Protein AF-A0A8S2LA57-F1 (afdb_monomer_lite)

pLDDT: mean 95.07, std 7.64, range [47.47, 98.31]

Radius of gyration: 15.42 Å; chains: 1; bounding box: 40×24×42 Å

Sequence (90 aa):
KNDMLDEARLFYKENDYELKIISEFDENYISNDAIRWYTRESFLYRLLNKALRTENIDIIFKFRFFIVDLYNQLKQEHIKFIHSLSSNNN

Structure (mmCIF, N/CA/C/O backbone):
data_AF-A0A8S2LA57-F1
#
_entry.id   AF-A0A8S2LA57-F1
#
loop_
_atom_site.group_PDB
_atom_site.id
_atom_site.type_symbol
_atom_site.label_atom_id
_atom_site.label_alt_id
_atom_site.label_comp_id
_atom_site.label_asym_id
_atom_site.label_entity_id
_atom_site.label_seq_id
_atom_site.pdbx_PDB_ins_code
_atom_site.Cartn_x
_atom_site.Cartn_y
_atom_site.Cartn_z
_atom_site.occupancy
_atom_site.B_iso_or_equiv
_atom_site.auth_seq_id
_atom_site.auth_comp_id
_atom_site.auth_asym_id
_atom_site.auth_atom_id
_atom_site.pdbx_PDB_model_num
ATOM 1 N N . LYS A 1 1 ? -6.503 -8.046 -2.338 1.00 82.38 1 LYS A N 1
ATOM 2 C CA . LYS A 1 1 ? -6.827 -6.633 -2.032 1.00 82.38 1 LYS A CA 1
ATOM 3 C C . LYS A 1 1 ? -7.688 -6.540 -0.771 1.00 82.38 1 LYS A C 1
ATOM 5 O O . LYS A 1 1 ? -7.190 -5.995 0.198 1.00 82.38 1 LYS A O 1
ATOM 10 N N . ASN A 1 2 ? -8.888 -7.131 -0.737 1.00 94.00 2 ASN A N 1
ATOM 11 C CA . ASN A 1 2 ? -9.809 -7.031 0.412 1.00 94.00 2 ASN A CA 1
ATOM 12 C C . ASN A 1 2 ? -9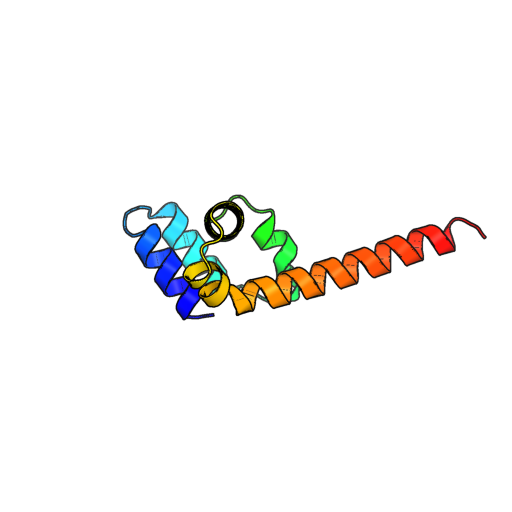.191 -7.492 1.746 1.00 94.00 2 ASN A C 1
ATOM 14 O O . ASN A 1 2 ? -9.179 -6.702 2.678 1.00 94.00 2 ASN A O 1
ATOM 18 N N . ASP A 1 3 ? -8.535 -8.662 1.793 1.00 95.94 3 ASP A N 1
ATOM 19 C CA . ASP A 1 3 ? -7.883 -9.161 3.023 1.00 95.94 3 ASP A CA 1
ATOM 20 C C . ASP A 1 3 ? -6.913 -8.147 3.663 1.00 95.94 3 ASP A C 1
ATOM 22 O O . ASP A 1 3 ? -6.821 -8.036 4.882 1.00 95.94 3 ASP A O 1
ATOM 26 N N . MET A 1 4 ? -6.169 -7.407 2.833 1.00 96.75 4 MET A N 1
ATOM 27 C CA . MET A 1 4 ? -5.228 -6.375 3.276 1.00 96.75 4 MET A CA 1
ATOM 28 C C . MET A 1 4 ? -5.958 -5.167 3.864 1.00 96.75 4 MET A C 1
ATOM 30 O O . MET A 1 4 ? -5.526 -4.614 4.872 1.00 96.75 4 MET A O 1
ATOM 34 N N . LEU A 1 5 ? -7.042 -4.738 3.213 1.00 97.69 5 LEU A N 1
ATOM 35 C CA . LEU A 1 5 ? -7.814 -3.572 3.632 1.00 97.69 5 LEU A CA 1
ATOM 36 C C . LEU A 1 5 ? -8.582 -3.853 4.916 1.00 97.69 5 LEU A C 1
ATOM 38 O O . LEU A 1 5 ? -8.623 -2.992 5.787 1.00 97.69 5 LEU A O 1
ATOM 42 N N . ASP A 1 6 ? -9.132 -5.053 5.063 1.00 97.69 6 ASP A N 1
ATOM 43 C CA . ASP A 1 6 ? -9.848 -5.449 6.273 1.00 97.69 6 ASP A CA 1
ATOM 44 C C . ASP A 1 6 ? -8.893 -5.543 7.467 1.00 97.69 6 ASP A C 1
ATOM 46 O O . ASP A 1 6 ? -9.192 -5.018 8.540 1.00 97.69 6 ASP A O 1
ATOM 50 N N . GLU A 1 7 ? -7.694 -6.101 7.263 1.00 97.19 7 GLU A N 1
ATOM 51 C CA . GLU A 1 7 ? -6.629 -6.095 8.271 1.00 97.19 7 GLU A CA 1
ATOM 52 C C . GLU A 1 7 ? -6.216 -4.668 8.659 1.00 97.19 7 GLU A C 1
ATOM 54 O O . GLU A 1 7 ? -6.101 -4.347 9.842 1.00 97.19 7 GLU A O 1
ATOM 59 N N . ALA A 1 8 ? -6.031 -3.786 7.672 1.00 97.19 8 ALA A N 1
ATOM 60 C CA . ALA A 1 8 ? -5.657 -2.398 7.919 1.00 97.19 8 ALA A CA 1
ATOM 61 C C . ALA A 1 8 ? -6.757 -1.629 8.668 1.00 97.19 8 ALA A C 1
ATOM 63 O O . ALA A 1 8 ? -6.459 -0.926 9.634 1.00 97.19 8 ALA A O 1
ATOM 64 N N . ARG A 1 9 ? -8.027 -1.792 8.271 1.00 98.12 9 ARG A N 1
ATOM 65 C CA . ARG A 1 9 ? -9.190 -1.182 8.939 1.00 98.12 9 ARG A CA 1
ATOM 66 C C . ARG A 1 9 ? -9.324 -1.677 10.372 1.00 98.12 9 ARG A C 1
ATOM 68 O O . ARG A 1 9 ? -9.593 -0.874 11.257 1.00 98.12 9 ARG A O 1
ATOM 75 N N . LEU A 1 10 ? -9.095 -2.968 10.618 1.00 97.38 10 LEU A N 1
ATOM 76 C CA . LEU A 1 10 ? -9.118 -3.530 11.967 1.00 97.38 10 LEU A CA 1
ATOM 77 C C . LEU A 1 10 ? -7.993 -2.955 12.837 1.00 97.38 10 LEU A C 1
ATOM 79 O O . LEU A 1 10 ? -8.242 -2.560 13.977 1.00 97.38 10 LEU A O 1
ATOM 83 N N . PHE A 1 11 ? -6.773 -2.874 12.298 1.00 96.06 11 PHE A N 1
ATOM 84 C CA . PHE A 1 11 ? -5.614 -2.332 13.010 1.00 96.06 11 PHE A CA 1
ATOM 85 C C . PHE A 1 11 ? -5.781 -0.845 13.354 1.00 96.06 11 PHE A C 1
ATOM 87 O O . PHE A 1 11 ? -5.390 -0.411 14.437 1.00 96.06 11 PHE A O 1
ATOM 94 N N . TYR A 1 12 ? -6.380 -0.070 12.447 1.00 96.94 12 TYR A N 1
ATOM 95 C CA . TYR A 1 12 ? -6.563 1.378 12.567 1.00 96.94 12 TYR A CA 1
ATOM 96 C C . TYR A 1 12 ? -7.998 1.798 12.904 1.00 96.94 12 TYR A C 1
ATOM 98 O O . TYR A 1 12 ? -8.367 2.946 12.674 1.00 96.94 12 TYR A O 1
ATOM 106 N N . LYS A 1 13 ? -8.809 0.907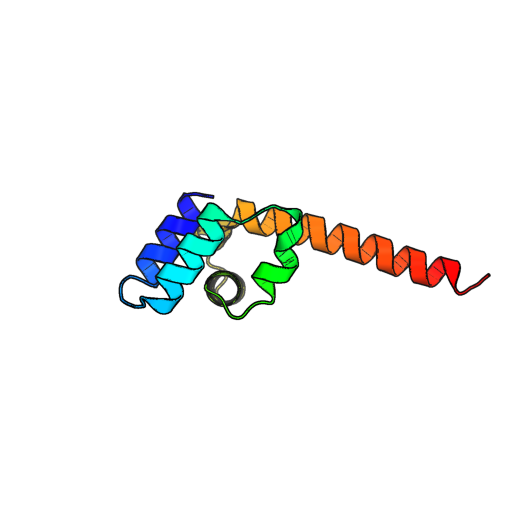 13.483 1.00 97.06 13 LYS A N 1
ATOM 107 C CA . LYS A 1 13 ? -10.245 1.142 13.725 1.00 97.06 13 LYS A CA 1
ATOM 108 C C . LYS A 1 13 ? -10.571 2.395 14.561 1.00 97.06 13 LYS A C 1
ATOM 110 O O . LYS A 1 13 ? -11.693 2.876 14.501 1.00 97.06 13 LYS A O 1
ATOM 115 N N . GLU A 1 14 ? -9.612 2.902 15.339 1.00 97.50 14 GLU A N 1
ATOM 116 C CA . GLU A 1 14 ? -9.746 4.102 16.190 1.00 97.50 14 GLU A CA 1
ATOM 117 C C . GLU A 1 14 ? -8.946 5.304 15.651 1.00 97.50 14 GLU A C 1
ATOM 119 O O . GLU A 1 14 ? -8.770 6.306 16.339 1.00 97.50 14 GLU A O 1
ATOM 124 N N . ASN A 1 15 ? -8.411 5.204 14.431 1.00 96.69 15 ASN A N 1
ATOM 125 C CA . ASN A 1 15 ? -7.607 6.241 13.799 1.00 96.69 15 ASN A CA 1
ATOM 126 C C . ASN A 1 15 ? -8.277 6.720 12.504 1.00 96.69 15 ASN A C 1
ATOM 128 O O . ASN A 1 15 ? -7.985 6.231 11.413 1.00 96.69 15 ASN A O 1
ATOM 132 N N . ASP A 1 16 ? -9.145 7.724 12.631 1.00 96.94 16 ASP A N 1
ATOM 133 C CA . ASP A 1 16 ? -9.907 8.303 11.515 1.00 96.94 16 ASP A CA 1
ATOM 134 C C . ASP A 1 16 ? -9.028 8.811 10.366 1.00 96.94 16 ASP A C 1
ATOM 136 O O . ASP A 1 16 ? -9.438 8.784 9.204 1.00 96.94 16 ASP A O 1
ATOM 140 N N . TYR A 1 17 ? -7.818 9.287 10.671 1.00 95.25 17 TYR A N 1
ATOM 141 C CA . TYR A 1 17 ? -6.875 9.742 9.653 1.00 95.25 17 TYR A CA 1
ATOM 142 C C . TYR A 1 17 ? -6.405 8.574 8.781 1.00 95.25 17 TYR A C 1
ATOM 144 O O . TYR A 1 17 ? -6.478 8.646 7.555 1.00 95.25 17 TYR A O 1
ATOM 152 N N . GLU A 1 18 ? -6.004 7.465 9.399 1.00 96.25 18 GLU A N 1
ATOM 153 C CA . GLU A 1 18 ? -5.602 6.262 8.667 1.00 96.25 18 GLU A CA 1
ATOM 154 C C . GLU A 1 18 ? -6.774 5.618 7.935 1.00 96.25 18 GLU A C 1
ATOM 156 O O . GLU A 1 18 ? -6.610 5.192 6.795 1.00 96.25 18 GLU A O 1
ATOM 161 N N . LEU A 1 19 ? -7.969 5.606 8.533 1.00 97.88 19 LEU A N 1
ATOM 162 C CA . LEU A 1 19 ? -9.173 5.099 7.872 1.00 97.88 19 LEU A CA 1
ATOM 163 C C . LEU A 1 19 ? -9.480 5.867 6.579 1.00 97.88 19 LEU A C 1
ATOM 165 O O . LEU A 1 19 ? -9.800 5.244 5.568 1.00 97.88 19 LEU A O 1
ATOM 169 N N . LYS A 1 20 ? -9.303 7.196 6.564 1.00 97.69 20 LYS A N 1
ATOM 170 C CA . LYS A 1 20 ? -9.436 8.003 5.338 1.00 97.69 20 LYS A CA 1
ATOM 171 C C . LYS A 1 20 ? -8.402 7.629 4.281 1.00 97.69 20 LYS A C 1
ATOM 173 O O . LYS A 1 20 ? -8.760 7.503 3.115 1.00 97.69 20 LYS A O 1
ATOM 178 N N . ILE A 1 21 ? -7.146 7.414 4.673 1.00 97.44 21 ILE A N 1
ATOM 179 C CA . ILE A 1 21 ? -6.085 6.990 3.744 1.00 97.44 21 ILE A CA 1
ATOM 180 C C . ILE A 1 21 ? -6.367 5.586 3.193 1.00 97.44 21 ILE A C 1
ATOM 182 O O . ILE A 1 21 ? -6.121 5.328 2.016 1.00 97.44 21 ILE A O 1
ATOM 186 N N . ILE A 1 22 ? -6.897 4.677 4.016 1.00 97.88 22 ILE A N 1
ATOM 187 C CA . ILE A 1 22 ? -7.287 3.332 3.576 1.00 97.88 22 ILE A CA 1
ATOM 188 C C . ILE A 1 22 ? -8.416 3.414 2.541 1.00 97.88 22 ILE A C 1
ATOM 190 O O . ILE A 1 22 ? -8.345 2.724 1.525 1.00 97.88 22 ILE A O 1
ATOM 194 N N . SER A 1 23 ? -9.422 4.267 2.753 1.00 97.94 23 SER A N 1
ATOM 195 C CA . SER A 1 23 ? -10.481 4.502 1.760 1.00 97.94 23 SER A CA 1
ATOM 196 C C . SER A 1 23 ? -9.941 5.149 0.481 1.00 97.94 23 SER A C 1
ATOM 198 O O . SER A 1 23 ? -10.255 4.684 -0.609 1.00 97.94 23 SER A O 1
ATOM 200 N N . GLU A 1 24 ? -9.057 6.147 0.600 1.00 97.75 24 GLU A N 1
ATOM 201 C CA . GLU A 1 24 ? -8.387 6.778 -0.548 1.00 97.75 24 GLU A CA 1
ATOM 202 C C . GLU A 1 24 ? -7.625 5.741 -1.383 1.00 97.75 24 GLU A C 1
ATOM 204 O O . GLU A 1 24 ? -7.704 5.750 -2.612 1.00 97.75 24 GLU A O 1
ATOM 209 N N . PHE A 1 25 ? -6.909 4.831 -0.721 1.00 97.38 25 PHE A N 1
ATOM 210 C CA . PHE A 1 25 ? -6.226 3.729 -1.382 1.00 97.38 25 PHE A CA 1
ATOM 211 C C . PHE A 1 25 ? -7.219 2.779 -2.059 1.00 97.38 25 PHE A C 1
ATOM 213 O O . PHE A 1 25 ? -7.004 2.380 -3.199 1.00 97.38 25 PHE A O 1
ATOM 220 N N . ASP A 1 26 ? -8.302 2.397 -1.382 1.00 97.50 26 ASP A N 1
ATOM 221 C CA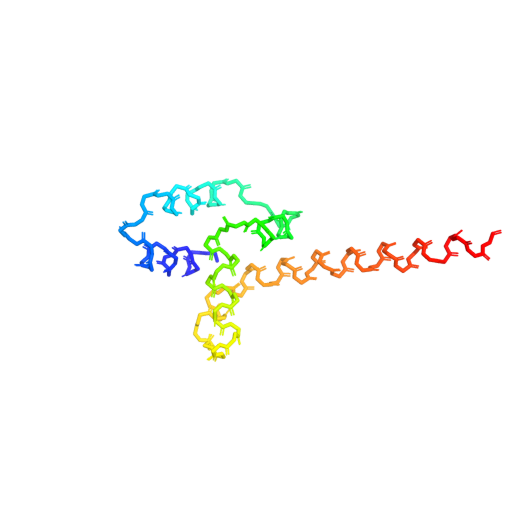 . ASP A 1 26 ? -9.279 1.459 -1.940 1.00 97.50 26 ASP A CA 1
ATOM 222 C C . ASP A 1 26 ? -9.907 1.989 -3.240 1.00 97.50 26 ASP A C 1
ATOM 224 O O . ASP A 1 26 ? -10.022 1.247 -4.219 1.00 97.50 26 ASP A O 1
ATOM 228 N N . GLU A 1 27 ? -10.223 3.282 -3.270 1.00 97.50 27 GLU A N 1
ATOM 229 C CA . GLU A 1 27 ? -10.860 3.956 -4.403 1.00 97.50 27 GLU A CA 1
ATOM 230 C C . GLU A 1 27 ? -9.888 4.276 -5.546 1.00 97.50 27 GLU A C 1
ATOM 232 O O . GLU A 1 27 ? -10.243 4.117 -6.713 1.00 97.50 27 GLU A O 1
ATOM 237 N N . ASN A 1 28 ? -8.665 4.718 -5.230 1.00 96.38 28 ASN A N 1
ATOM 238 C CA . ASN A 1 28 ? -7.780 5.354 -6.216 1.00 96.38 28 ASN A CA 1
ATOM 239 C C . ASN A 1 28 ? -6.528 4.541 -6.563 1.00 96.38 28 ASN A C 1
ATOM 241 O O . ASN A 1 28 ? -5.757 4.950 -7.433 1.00 96.38 28 ASN A O 1
ATOM 245 N N . TYR A 1 29 ? -6.269 3.421 -5.884 1.00 97.62 29 TYR A N 1
ATOM 246 C CA . TYR A 1 29 ? -5.052 2.655 -6.130 1.00 97.62 29 TYR A CA 1
ATOM 247 C C . TYR A 1 29 ? -5.027 2.009 -7.519 1.00 97.62 29 TYR A C 1
ATOM 249 O O . TYR A 1 29 ? -5.927 1.257 -7.895 1.00 97.62 29 TYR A O 1
ATOM 257 N N . ILE A 1 30 ? -3.911 2.217 -8.219 1.00 96.81 30 ILE A N 1
ATOM 258 C CA . ILE A 1 30 ? -3.517 1.484 -9.422 1.00 96.81 30 ILE A CA 1
ATOM 259 C C . ILE A 1 30 ? -2.106 0.914 -9.238 1.00 96.81 30 ILE A C 1
ATOM 261 O O . ILE A 1 30 ? -1.275 1.500 -8.542 1.00 96.81 30 ILE A O 1
ATOM 265 N N . SER A 1 31 ? -1.803 -0.206 -9.896 1.00 96.44 31 SER A N 1
ATOM 266 C CA . SER A 1 31 ? -0.533 -0.935 -9.726 1.00 96.44 31 SER A CA 1
ATOM 267 C C . SER A 1 31 ? 0.711 -0.090 -10.037 1.00 96.44 31 SER A C 1
ATOM 269 O O . SER A 1 31 ? 1.754 -0.270 -9.414 1.00 96.44 31 SER A O 1
ATOM 271 N N . ASN A 1 32 ? 0.601 0.879 -10.954 1.00 95.62 32 ASN A N 1
ATOM 272 C CA . ASN A 1 32 ? 1.692 1.795 -11.313 1.00 95.62 32 ASN A CA 1
ATOM 273 C C . ASN A 1 32 ? 2.003 2.854 -10.239 1.00 95.62 32 ASN A C 1
ATOM 275 O O . ASN A 1 32 ? 2.958 3.608 -10.398 1.00 95.62 32 ASN A O 1
ATOM 279 N N . ASP A 1 33 ? 1.247 2.899 -9.141 1.00 96.06 33 ASP A N 1
ATOM 280 C CA . ASP A 1 33 ? 1.487 3.806 -8.016 1.00 96.06 33 ASP A CA 1
ATOM 281 C C . ASP A 1 33 ? 2.043 3.087 -6.775 1.00 96.06 33 ASP A C 1
ATOM 283 O O . ASP A 1 33 ? 2.173 3.703 -5.715 1.00 96.06 33 ASP A O 1
ATOM 287 N N . ALA A 1 34 ? 2.371 1.794 -6.863 1.00 97.50 34 ALA A N 1
ATOM 288 C CA . ALA A 1 34 ? 2.798 0.986 -5.720 1.00 97.50 34 ALA A CA 1
ATOM 289 C C . ALA A 1 34 ? 3.972 1.602 -4.934 1.00 97.50 34 ALA A C 1
ATOM 291 O O . ALA A 1 34 ? 3.889 1.720 -3.713 1.00 97.50 34 ALA A O 1
ATOM 292 N N . ILE A 1 35 ? 5.025 2.069 -5.610 1.00 97.88 35 ILE A N 1
ATOM 293 C CA . ILE A 1 35 ? 6.175 2.745 -4.989 1.00 97.88 35 ILE A CA 1
ATOM 294 C C . ILE A 1 35 ? 5.726 4.026 -4.285 1.00 97.88 35 ILE A C 1
ATOM 296 O O . ILE A 1 35 ? 6.102 4.234 -3.136 1.00 97.88 35 ILE A O 1
ATOM 300 N N . ARG A 1 36 ? 4.898 4.860 -4.931 1.00 97.31 36 ARG A N 1
ATOM 301 C CA . ARG A 1 36 ? 4.387 6.118 -4.351 1.00 97.31 36 ARG A CA 1
ATOM 302 C C . ARG A 1 36 ? 3.619 5.859 -3.057 1.00 97.31 36 ARG A C 1
ATOM 304 O O . ARG A 1 36 ? 3.802 6.564 -2.071 1.00 97.31 36 ARG A O 1
ATOM 311 N N . TRP A 1 37 ? 2.770 4.837 -3.055 1.00 96.94 37 TRP A N 1
ATOM 312 C CA . TRP A 1 37 ? 2.011 4.438 -1.875 1.00 96.94 37 TRP A CA 1
ATOM 313 C C . TRP A 1 37 ? 2.884 3.820 -0.782 1.00 96.94 37 TRP A C 1
ATOM 315 O O . TRP A 1 37 ? 2.641 4.062 0.398 1.00 96.94 37 TRP A O 1
ATOM 325 N N . TYR A 1 38 ? 3.911 3.061 -1.165 1.00 96.62 38 TYR A N 1
ATOM 326 C CA . TYR A 1 38 ? 4.847 2.449 -0.226 1.00 96.62 38 TYR A CA 1
ATOM 327 C C . TYR A 1 38 ? 5.767 3.471 0.454 1.00 96.62 38 TYR A C 1
ATOM 329 O O . TYR A 1 38 ? 6.108 3.299 1.621 1.00 96.62 38 TYR A O 1
ATOM 337 N N . THR A 1 39 ? 6.175 4.527 -0.254 1.00 95.69 39 THR A N 1
ATOM 338 C CA 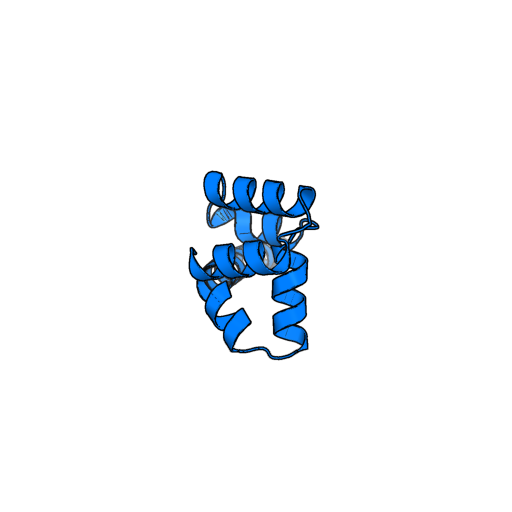. THR A 1 39 ? 7.050 5.579 0.291 1.00 95.69 39 THR A CA 1
ATOM 339 C C . THR A 1 39 ? 6.285 6.699 0.991 1.00 95.69 39 THR A C 1
ATOM 341 O O . THR A 1 39 ? 6.869 7.418 1.800 1.00 95.69 39 THR A O 1
ATOM 344 N N . ARG A 1 40 ? 4.978 6.845 0.732 1.00 94.38 40 ARG A N 1
ATOM 345 C CA . ARG A 1 40 ? 4.090 7.727 1.503 1.00 94.38 40 ARG A CA 1
ATOM 346 C C . ARG A 1 40 ? 3.981 7.226 2.941 1.00 94.38 40 ARG A C 1
ATOM 348 O O . ARG A 1 40 ? 3.742 6.042 3.178 1.00 94.38 40 ARG A O 1
ATOM 355 N N . GLU A 1 41 ? 4.032 8.149 3.899 1.00 91.62 41 GLU A N 1
ATOM 356 C CA . GLU A 1 41 ? 3.714 7.858 5.297 1.00 91.62 41 GLU A CA 1
ATOM 357 C C . GLU A 1 41 ? 2.227 7.470 5.437 1.00 91.62 41 GLU A C 1
ATOM 359 O O . GLU A 1 41 ? 1.342 8.312 5.576 1.00 91.62 41 GLU A O 1
ATOM 364 N N . SER A 1 42 ? 1.949 6.172 5.331 1.00 92.81 42 SER A N 1
ATOM 365 C CA . SER A 1 42 ? 0.604 5.595 5.275 1.00 92.81 42 SER A CA 1
ATOM 366 C C . SER A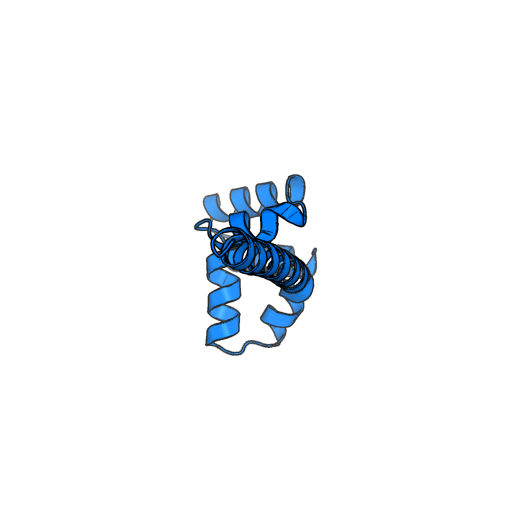 1 42 ? 0.551 4.227 5.961 1.00 92.81 42 SER A C 1
ATOM 368 O O . SER A 1 42 ? 1.582 3.654 6.341 1.00 92.81 42 SER A O 1
ATOM 370 N N . PHE A 1 43 ? -0.661 3.678 6.104 1.00 94.94 43 PHE A N 1
ATOM 371 C CA . PHE A 1 43 ? -0.884 2.329 6.626 1.00 94.94 43 PHE A CA 1
ATOM 372 C C . PHE A 1 43 ? -0.029 1.270 5.911 1.00 94.94 43 PHE A C 1
ATOM 374 O O . PHE A 1 43 ? 0.456 0.352 6.568 1.00 94.94 43 PHE A O 1
ATOM 381 N N . LEU A 1 44 ? 0.210 1.417 4.600 1.00 94.19 44 LEU A N 1
ATOM 382 C CA . LEU A 1 44 ? 1.028 0.491 3.814 1.00 94.19 44 LEU A CA 1
ATOM 383 C C . LEU A 1 44 ? 2.469 0.468 4.295 1.00 94.19 44 LEU A C 1
ATOM 385 O O . LEU A 1 44 ? 2.968 -0.598 4.651 1.00 94.19 44 LEU A O 1
ATOM 389 N N . TYR A 1 45 ? 3.110 1.638 4.358 1.00 95.06 45 TYR A N 1
ATOM 390 C CA . TYR A 1 45 ? 4.482 1.760 4.841 1.00 95.06 45 TYR A CA 1
ATOM 391 C C . TYR A 1 45 ? 4.627 1.143 6.235 1.00 95.06 45 TYR A C 1
ATOM 393 O O . TYR A 1 45 ? 5.542 0.357 6.478 1.00 95.06 45 TYR A O 1
ATOM 401 N N . ARG A 1 46 ? 3.709 1.452 7.159 1.00 95.38 46 ARG A N 1
ATOM 402 C CA . ARG A 1 46 ? 3.806 0.994 8.553 1.00 95.38 46 ARG A CA 1
ATOM 403 C C . ARG A 1 46 ? 3.505 -0.491 8.725 1.00 95.38 46 ARG A C 1
ATOM 405 O O . ARG A 1 46 ? 4.296 -1.189 9.361 1.00 95.38 46 ARG A O 1
ATOM 412 N N . LEU A 1 47 ? 2.381 -0.976 8.198 1.00 96.06 47 LEU A N 1
ATOM 413 C CA . LEU A 1 47 ? 1.953 -2.362 8.398 1.00 96.06 47 LEU A CA 1
ATOM 414 C C . LEU A 1 47 ? 2.843 -3.340 7.644 1.00 96.06 47 LEU A C 1
ATOM 416 O O . LEU A 1 47 ? 3.256 -4.337 8.234 1.00 96.06 47 LEU A O 1
ATOM 420 N N . LEU A 1 48 ? 3.205 -3.033 6.395 1.00 96.06 48 LEU A N 1
ATOM 421 C CA . LEU A 1 48 ? 4.053 -3.922 5.609 1.00 96.06 48 LEU A CA 1
ATOM 422 C C . LEU A 1 48 ? 5.462 -4.014 6.206 1.00 96.06 48 LEU A C 1
ATOM 424 O O . LEU A 1 48 ? 5.945 -5.119 6.440 1.00 96.06 48 LEU A O 1
ATOM 428 N N . ASN A 1 49 ? 6.099 -2.888 6.554 1.00 96.00 49 ASN A N 1
ATOM 429 C CA . ASN A 1 49 ? 7.427 -2.928 7.182 1.00 96.00 49 ASN A CA 1
ATOM 430 C C . ASN A 1 49 ? 7.410 -3.587 8.561 1.00 96.00 49 ASN A C 1
ATOM 432 O O . ASN A 1 49 ? 8.361 -4.279 8.930 1.00 96.00 49 ASN A O 1
ATOM 436 N N . LYS A 1 50 ? 6.338 -3.394 9.340 1.00 96.56 50 LYS A N 1
ATOM 437 C CA . LYS A 1 50 ? 6.165 -4.113 10.604 1.00 96.56 50 LYS A CA 1
ATOM 438 C C . LYS A 1 50 ? 6.085 -5.617 10.354 1.00 96.56 50 LYS A C 1
ATOM 440 O O . LYS A 1 50 ? 6.831 -6.344 10.998 1.00 96.56 50 LYS A O 1
ATOM 445 N N . ALA A 1 51 ? 5.243 -6.057 9.419 1.00 96.56 51 ALA A N 1
ATOM 446 C CA . ALA A 1 51 ? 5.056 -7.469 9.099 1.00 96.56 51 ALA A CA 1
ATOM 447 C C . ALA A 1 51 ? 6.344 -8.136 8.608 1.00 96.56 51 ALA A C 1
ATOM 449 O O . ALA A 1 51 ? 6.668 -9.222 9.076 1.00 96.56 51 ALA A O 1
ATOM 450 N N . LEU A 1 52 ? 7.100 -7.464 7.733 1.00 96.12 52 LEU A N 1
ATOM 451 C CA . LEU A 1 52 ? 8.392 -7.945 7.239 1.00 96.12 52 LEU A CA 1
ATOM 452 C C . LEU A 1 52 ? 9.421 -8.079 8.370 1.00 96.12 52 LEU A C 1
ATOM 454 O O . LEU A 1 52 ? 10.060 -9.116 8.494 1.00 96.12 52 LEU A O 1
ATOM 458 N N . ARG A 1 53 ? 9.545 -7.067 9.239 1.00 97.62 53 ARG A N 1
ATOM 459 C CA . ARG A 1 53 ? 10.504 -7.073 10.360 1.00 97.62 53 ARG A CA 1
ATOM 460 C C . ARG A 1 53 ? 10.186 -8.119 11.426 1.00 97.62 53 ARG A C 1
ATOM 462 O O . ARG A 1 53 ? 11.092 -8.583 12.105 1.00 97.62 53 ARG A O 1
ATOM 469 N N . THR A 1 54 ? 8.909 -8.430 11.622 1.00 97.75 54 THR A N 1
ATOM 470 C CA . THR A 1 54 ? 8.472 -9.455 12.580 1.00 97.75 54 THR A CA 1
ATOM 471 C C . THR A 1 54 ? 8.239 -10.812 11.926 1.00 97.75 54 THR A C 1
ATOM 473 O O . THR A 1 54 ? 7.695 -11.687 12.588 1.00 97.75 54 THR A O 1
ATOM 476 N N . GLU A 1 55 ? 8.549 -10.960 10.634 1.00 96.50 55 GLU A N 1
ATOM 477 C CA . GLU A 1 55 ? 8.305 -12.177 9.848 1.00 96.50 55 GLU A CA 1
ATOM 478 C C . GLU A 1 55 ? 6.867 -12.710 9.993 1.00 96.50 55 GLU A C 1
ATOM 480 O O . GLU A 1 55 ? 6.616 -13.913 10.031 1.00 96.50 55 GLU A O 1
ATOM 485 N N . ASN A 1 56 ? 5.886 -11.807 10.094 1.00 97.31 56 ASN A N 1
ATOM 486 C CA . ASN A 1 56 ? 4.493 -12.201 10.270 1.00 97.31 56 ASN A CA 1
ATOM 487 C C . ASN A 1 56 ? 3.919 -12.651 8.921 1.00 97.31 56 ASN A C 1
ATOM 489 O O . ASN A 1 56 ? 3.395 -11.840 8.152 1.00 97.31 56 ASN A O 1
ATOM 493 N N . ILE A 1 57 ? 4.050 -13.951 8.645 1.00 97.00 57 ILE A N 1
ATOM 494 C CA . ILE A 1 57 ? 3.658 -14.577 7.376 1.00 97.00 57 ILE A CA 1
ATOM 495 C C . ILE A 1 57 ? 2.178 -14.334 7.067 1.00 97.00 57 ILE A C 1
ATOM 497 O O . ILE A 1 57 ? 1.851 -14.065 5.913 1.00 97.00 57 ILE A O 1
ATOM 501 N N . ASP A 1 58 ? 1.295 -14.344 8.067 1.00 96.69 58 ASP A N 1
ATOM 502 C CA . ASP A 1 58 ? -0.138 -14.117 7.854 1.00 96.69 58 ASP A CA 1
ATOM 503 C C . ASP A 1 58 ? -0.408 -12.712 7.301 1.00 96.69 58 ASP A C 1
ATOM 505 O O . ASP A 1 58 ? -1.155 -12.544 6.332 1.00 96.69 58 ASP A O 1
ATOM 509 N N . ILE A 1 59 ? 0.238 -11.688 7.867 1.00 96.19 59 ILE A N 1
ATOM 510 C CA . ILE A 1 59 ? 0.107 -10.307 7.381 1.00 96.19 59 ILE A CA 1
ATOM 511 C C . ILE A 1 59 ? 0.793 -10.147 6.023 1.00 96.19 59 ILE A C 1
ATOM 513 O O . ILE A 1 59 ? 0.203 -9.570 5.112 1.00 96.19 59 ILE A O 1
ATOM 517 N N . ILE A 1 60 ?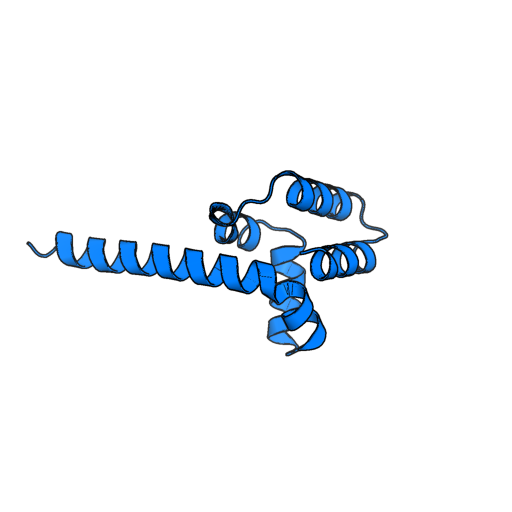 1.993 -10.705 5.840 1.00 97.69 60 ILE A N 1
ATOM 518 C CA . ILE A 1 60 ? 2.690 -10.689 4.543 1.00 97.69 60 ILE A CA 1
ATOM 519 C C . ILE A 1 60 ? 1.794 -11.305 3.459 1.00 97.69 60 ILE A C 1
ATOM 521 O O . ILE A 1 60 ? 1.633 -10.729 2.381 1.00 97.69 60 ILE A O 1
ATOM 525 N N . PHE A 1 61 ? 1.137 -12.428 3.757 1.00 97.56 61 PHE A N 1
ATOM 526 C CA . PHE A 1 61 ? 0.228 -13.090 2.831 1.00 97.56 61 PHE A CA 1
ATOM 527 C C . PHE A 1 61 ? -1.021 -12.253 2.542 1.00 97.56 61 PHE A C 1
ATOM 529 O O . PHE A 1 61 ? -1.435 -12.160 1.386 1.00 97.56 61 PHE A O 1
ATOM 536 N N . LYS A 1 62 ? -1.618 -11.577 3.529 1.00 97.75 62 LYS A N 1
ATOM 537 C CA . LYS A 1 62 ? -2.732 -10.635 3.282 1.00 97.75 62 LYS A CA 1
ATOM 538 C C . LYS A 1 62 ? -2.307 -9.487 2.358 1.00 97.75 62 LYS A C 1
ATOM 540 O O . LYS A 1 62 ? -3.060 -9.110 1.458 1.00 97.75 62 LYS A O 1
ATOM 545 N N . PHE A 1 63 ? -1.070 -9.009 2.501 1.00 97.69 63 PHE A N 1
ATOM 546 C CA . PHE A 1 63 ? -0.475 -7.938 1.695 1.00 97.69 63 PHE A CA 1
ATOM 547 C C . PHE A 1 63 ? 0.094 -8.414 0.342 1.00 97.69 63 PHE A C 1
ATOM 549 O O . PHE A 1 63 ? 0.548 -7.583 -0.445 1.00 97.69 63 PHE A O 1
ATOM 556 N N . ARG A 1 64 ? 0.014 -9.717 0.010 1.00 97.12 64 ARG A N 1
ATOM 557 C CA . ARG A 1 64 ? 0.592 -10.327 -1.212 1.00 97.12 64 ARG A CA 1
ATOM 558 C C . ARG A 1 64 ? 0.280 -9.570 -2.503 1.00 97.12 64 ARG A C 1
ATOM 560 O O . ARG A 1 64 ? 1.151 -9.426 -3.349 1.00 97.12 64 ARG A O 1
ATOM 567 N N . PHE A 1 65 ? -0.946 -9.060 -2.632 1.00 96.62 65 PHE A N 1
ATOM 568 C CA . PHE A 1 65 ? -1.378 -8.276 -3.791 1.00 96.62 65 PHE A CA 1
ATOM 569 C C . PHE A 1 65 ? -0.498 -7.032 -3.985 1.00 96.62 65 PHE A C 1
ATOM 571 O O . PHE A 1 65 ? 0.093 -6.852 -5.042 1.00 96.62 65 PHE A O 1
ATOM 578 N N . PHE A 1 66 ? -0.347 -6.227 -2.932 1.00 97.81 66 PHE A N 1
ATOM 579 C CA . PHE A 1 66 ? 0.450 -5.007 -2.987 1.00 97.81 66 PHE A CA 1
ATOM 580 C C . PHE A 1 66 ? 1.949 -5.303 -3.117 1.00 97.81 66 PHE A C 1
ATOM 582 O O . PHE A 1 66 ? 2.659 -4.585 -3.811 1.00 97.81 66 PHE A O 1
ATOM 589 N N . ILE A 1 67 ? 2.436 -6.378 -2.486 1.00 97.88 67 ILE A N 1
ATOM 590 C CA . ILE A 1 67 ? 3.842 -6.799 -2.590 1.00 97.88 67 ILE A CA 1
ATOM 591 C C . ILE A 1 67 ? 4.205 -7.147 -4.039 1.00 97.88 67 ILE A C 1
ATOM 593 O O . ILE A 1 67 ? 5.277 -6.761 -4.501 1.00 97.88 67 ILE A O 1
ATOM 597 N N . VAL A 1 68 ? 3.321 -7.843 -4.762 1.00 98.06 68 VAL A N 1
ATOM 598 C CA . VAL A 1 68 ? 3.530 -8.167 -6.183 1.00 98.06 68 VAL A CA 1
ATOM 599 C C . VAL A 1 68 ? 3.609 -6.894 -7.024 1.00 98.06 68 VAL A C 1
ATOM 601 O O . VAL A 1 68 ? 4.543 -6.750 -7.815 1.00 98.06 68 VAL A O 1
ATOM 604 N N . ASP A 1 69 ? 2.689 -5.950 -6.825 1.00 98.19 69 ASP A N 1
ATOM 605 C CA . ASP A 1 69 ? 2.692 -4.679 -7.557 1.00 98.19 69 ASP A CA 1
ATOM 606 C C . ASP A 1 69 ? 3.944 -3.843 -7.242 1.00 98.19 69 ASP A C 1
ATOM 608 O O . ASP A 1 69 ? 4.613 -3.352 -8.155 1.00 98.19 69 ASP A O 1
ATOM 612 N N . LEU A 1 70 ? 4.329 -3.762 -5.963 1.00 97.94 70 LEU A N 1
ATOM 613 C CA . LEU A 1 70 ? 5.540 -3.072 -5.518 1.00 97.94 70 LEU A CA 1
ATOM 614 C C . LEU A 1 70 ? 6.799 -3.690 -6.134 1.00 97.94 70 LEU A C 1
ATOM 616 O O . LEU A 1 70 ? 7.644 -2.967 -6.660 1.00 97.94 70 LEU A O 1
ATOM 620 N N . TYR A 1 71 ? 6.917 -5.019 -6.112 1.00 98.00 71 TYR A N 1
ATOM 621 C CA . TYR A 1 71 ? 8.034 -5.729 -6.733 1.00 98.00 71 TYR A CA 1
ATOM 622 C C . TYR A 1 71 ? 8.112 -5.453 -8.238 1.00 98.00 71 TYR A C 1
ATOM 624 O O . TYR A 1 71 ? 9.184 -5.138 -8.757 1.00 98.00 71 TYR A O 1
ATOM 632 N N . ASN A 1 72 ? 6.979 -5.534 -8.940 1.00 98.31 72 ASN A N 1
ATOM 633 C CA . ASN A 1 72 ? 6.927 -5.300 -10.379 1.00 98.31 72 ASN A CA 1
ATOM 634 C C . ASN A 1 72 ? 7.359 -3.877 -10.733 1.00 98.31 72 ASN A C 1
ATOM 636 O O . ASN A 1 72 ? 8.150 -3.694 -11.662 1.00 98.31 72 ASN A O 1
ATOM 640 N N . GLN A 1 73 ? 6.900 -2.877 -9.980 1.00 97.88 73 GLN A N 1
ATOM 641 C CA . GLN A 1 73 ? 7.296 -1.495 -10.220 1.00 97.88 73 GLN A CA 1
ATOM 642 C C . GLN A 1 73 ? 8.776 -1.258 -9.887 1.00 97.88 73 GLN A C 1
ATOM 644 O O . GLN A 1 73 ? 9.485 -0.647 -10.682 1.00 97.88 73 GLN A O 1
ATOM 649 N N . LEU A 1 74 ? 9.285 -1.805 -8.776 1.00 98.00 74 LEU A N 1
ATOM 650 C CA . LEU A 1 74 ? 10.711 -1.722 -8.431 1.00 98.00 74 LEU A CA 1
ATOM 651 C C . LEU A 1 74 ? 11.595 -2.369 -9.500 1.00 98.00 74 LEU A C 1
ATOM 653 O O . LEU A 1 74 ? 12.630 -1.816 -9.865 1.00 98.00 74 LEU A O 1
ATOM 657 N N . LYS A 1 75 ? 11.175 -3.513 -10.049 1.00 98.19 75 LYS A N 1
ATOM 658 C CA . LYS A 1 75 ? 11.873 -4.175 -11.156 1.00 98.19 75 LYS A CA 1
ATOM 659 C C . LYS A 1 75 ? 11.918 -3.289 -12.402 1.00 98.19 75 LYS A C 1
ATOM 661 O O . LYS A 1 75 ? 12.963 -3.205 -13.041 1.00 98.19 75 LYS A O 1
ATOM 666 N N . GLN A 1 76 ? 10.814 -2.624 -12.745 1.00 97.50 76 GLN A N 1
ATOM 667 C CA . GLN A 1 76 ? 10.772 -1.692 -13.877 1.00 97.50 76 GLN A CA 1
ATOM 668 C C . GLN A 1 76 ? 11.701 -0.492 -13.659 1.00 97.50 76 GLN A C 1
ATOM 670 O O . GLN A 1 76 ? 12.480 -0.163 -14.552 1.00 97.50 76 GLN A O 1
ATOM 675 N N . GLU A 1 77 ? 11.669 0.128 -12.477 1.00 97.19 77 GLU A N 1
ATOM 676 C CA . GLU A 1 77 ? 12.566 1.242 -12.141 1.00 97.19 77 GLU A CA 1
ATOM 677 C C . GLU A 1 77 ? 14.038 0.813 -12.148 1.00 97.19 77 GLU A C 1
ATOM 679 O O . GLU A 1 77 ? 14.892 1.527 -12.672 1.00 97.19 77 GLU A O 1
ATOM 684 N N . HIS A 1 78 ? 14.341 -0.395 -11.668 1.00 97.69 78 HIS A N 1
ATOM 685 C CA . HIS A 1 78 ? 15.686 -0.955 -11.748 1.00 97.69 78 HIS A CA 1
ATOM 686 C C . HIS A 1 78 ? 16.151 -1.146 -13.200 1.00 97.69 78 HIS A C 1
ATOM 688 O O . HIS A 1 78 ? 17.263 -0.752 -13.542 1.00 97.69 78 HIS A O 1
ATOM 694 N N . ILE A 1 79 ? 15.300 -1.685 -14.080 1.00 97.75 79 ILE A N 1
ATOM 695 C CA . ILE A 1 79 ? 15.612 -1.834 -15.512 1.00 97.75 79 ILE A CA 1
ATOM 696 C C . ILE A 1 79 ? 15.890 -0.466 -16.154 1.00 97.75 79 ILE A C 1
ATOM 698 O O . ILE A 1 79 ? 16.897 -0.313 -16.847 1.00 97.75 79 ILE A O 1
ATOM 702 N N . LYS A 1 80 ? 15.052 0.548 -15.888 1.00 96.69 80 LYS A N 1
ATOM 703 C CA . LYS A 1 80 ? 15.271 1.926 -16.372 1.00 96.69 80 LYS A CA 1
ATOM 704 C C . LYS A 1 80 ? 16.611 2.485 -15.891 1.00 96.69 80 LYS A C 1
ATOM 706 O O . LYS A 1 80 ? 17.353 3.062 -16.684 1.00 96.69 80 LYS A O 1
ATOM 711 N N . PHE A 1 81 ? 16.941 2.272 -14.618 1.00 96.31 81 PHE A N 1
ATOM 712 C CA . PHE A 1 81 ? 18.215 2.689 -14.040 1.00 96.31 81 PHE A CA 1
ATOM 713 C C . PHE A 1 81 ? 19.408 2.032 -14.755 1.00 96.31 81 PHE A C 1
ATOM 715 O O . PHE A 1 81 ? 20.309 2.738 -15.206 1.00 96.31 81 PHE A O 1
ATOM 722 N N . ILE A 1 82 ? 19.388 0.710 -14.959 1.00 97.56 82 ILE A N 1
ATOM 723 C CA . ILE A 1 82 ? 20.451 -0.010 -15.687 1.00 97.56 82 ILE A CA 1
ATOM 724 C C . ILE A 1 82 ? 20.601 0.488 -17.135 1.00 97.56 82 ILE A C 1
ATOM 726 O O . ILE A 1 82 ? 21.724 0.686 -17.608 1.00 97.56 82 ILE A O 1
ATOM 730 N N . HIS A 1 83 ? 19.493 0.754 -17.834 1.00 96.19 83 HIS A N 1
ATOM 731 C CA . HIS A 1 83 ? 19.546 1.344 -19.173 1.00 96.19 83 HIS A CA 1
ATOM 732 C C . HIS A 1 83 ? 20.182 2.737 -19.160 1.00 96.19 83 HIS A C 1
ATOM 734 O O . HIS A 1 83 ? 21.037 3.010 -19.998 1.00 96.19 83 HIS A O 1
ATOM 740 N N . SER A 1 84 ? 19.850 3.583 -18.179 1.00 95.56 84 SER A N 1
ATOM 741 C CA . SER A 1 84 ? 20.448 4.921 -18.063 1.00 95.56 84 SER A CA 1
ATOM 742 C C . SER A 1 84 ? 21.970 4.884 -17.859 1.00 95.56 84 SER A C 1
ATOM 744 O O . SER A 1 84 ? 22.684 5.720 -18.407 1.00 95.56 84 SER A O 1
ATOM 746 N N . LEU A 1 85 ? 22.491 3.875 -17.150 1.00 94.25 85 LEU A N 1
ATOM 747 C CA . LEU A 1 85 ? 23.936 3.666 -16.998 1.00 94.25 85 LEU A CA 1
ATOM 748 C C . LEU A 1 85 ? 24.600 3.232 -18.310 1.00 94.25 85 LEU A C 1
ATOM 750 O O . LEU A 1 85 ? 25.736 3.607 -18.580 1.00 94.25 85 LEU A O 1
ATOM 754 N N . SER A 1 86 ? 23.896 2.449 -19.130 1.00 92.19 86 SER A N 1
ATOM 755 C CA . SER A 1 86 ? 24.410 1.964 -20.418 1.00 92.19 86 SER A CA 1
ATOM 756 C C . SER A 1 86 ? 24.407 3.056 -21.493 1.00 92.19 86 SER A C 1
ATOM 758 O O . SER A 1 86 ? 25.294 3.085 -22.339 1.00 92.19 86 SER A O 1
ATOM 760 N N . SER A 1 87 ? 23.434 3.972 -21.451 1.00 79.25 87 SER A N 1
ATOM 761 C CA . SER A 1 87 ? 23.328 5.104 -22.381 1.00 79.25 87 SER A CA 1
ATOM 762 C C . SER A 1 87 ? 24.329 6.231 -22.108 1.00 79.25 87 SER A C 1
ATOM 764 O O . SER A 1 87 ? 24.646 6.964 -23.033 1.00 79.25 87 SER A O 1
ATOM 766 N N . ASN A 1 88 ? 24.835 6.361 -20.877 1.00 66.56 88 ASN A N 1
ATOM 767 C CA . ASN A 1 88 ? 25.812 7.393 -20.501 1.00 66.56 88 ASN A CA 1
ATOM 768 C C . ASN A 1 88 ? 27.277 7.013 -20.803 1.00 66.56 88 ASN A C 1
ATOM 770 O O . ASN A 1 88 ? 28.169 7.829 -20.587 1.00 66.56 88 ASN A O 1
ATOM 774 N N . ASN A 1 89 ? 27.530 5.782 -21.261 1.00 58.03 89 ASN A N 1
ATOM 775 C CA . ASN A 1 89 ? 28.873 5.259 -21.548 1.00 58.03 89 ASN A CA 1
ATOM 776 C C . ASN A 1 89 ? 29.210 5.207 -23.055 1.00 58.03 89 ASN A C 1
ATOM 778 O O . ASN A 1 89 ? 30.239 4.636 -23.414 1.00 58.03 89 ASN A O 1
ATOM 782 N N . ASN A 1 90 ? 28.365 5.788 -23.917 1.00 47.47 90 ASN A N 1
ATOM 783 C CA . ASN A 1 90 ? 28.572 5.941 -25.365 1.00 47.47 90 ASN A CA 1
ATOM 784 C C . ASN A 1 90 ? 28.509 7.421 -25.749 1.00 47.47 90 ASN A C 1
ATOM 786 O O . ASN A 1 90 ? 29.192 7.791 -26.728 1.00 47.47 90 ASN A O 1
#

Organism: NCBI:txid1234261

Foldseek 3Di:
DVLLLVVLCVVCVVPVVQVVVSVVCVPPDDLLCLVVVCPPPHSNVPQCVVCVVVVVVSNCVSCVVSVVSNVVNVVVVVVVVVVVVVVVVD

Secondary structure (DSSP, 8-state):
-HHHHHHHHHHTTT-HHHHHHHHHHHHH--GGGHHHHHHSTTHHHHHHHHHHHTT-HHHHHHTHHHHHHHHHHHHHHHHHHHHHHHHTT-